Protein AF-A0A7C2PYK5-F1 (afdb_monomer_lite)

Foldseek 3Di:
DPPQDQLLVQALQWAQDPVGNVWIARNVVRGTCPDRHNDDPNGQGLDLVSVQVLCVVLQWKAFQVVRDIHRDSVVVVVGDSNRIHRDNDPPPPPPPPPPPDD

Radius of gyration: 16.42 Å; chains: 1; bounding box: 53×29×46 Å

Sequence (102 aa):
MARKEPLCLKCFKYSPHPIYPSIMICVEDNTVISMPKEECSGYVEREFEVLVKLLLERGFLYCADCQQPIYSPDELRHHAKDRVMASIPPDEVACEESPAAD

Secondary structure (DSSP, 8-state):
---PPPGGGGBTTEEE-SS-TTSEEETTTTEE-SS--S--TT--B--HHHHHHHHHHHS-EEETTTTEEE-SHHHHHHS-GGGEESS---------------

Structure (mmCIF, N/CA/C/O backbone):
data_AF-A0A7C2PYK5-F1
#
_entry.id   AF-A0A7C2PYK5-F1
#
loop_
_atom_site.group_PDB
_atom_site.id
_atom_site.type_symbol
_atom_site.label_atom_id
_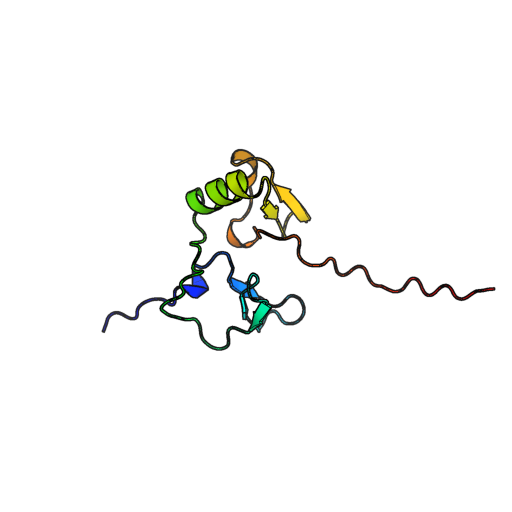atom_site.label_alt_id
_atom_site.label_comp_id
_atom_site.label_asym_id
_atom_site.label_entity_id
_atom_site.label_seq_id
_atom_site.pdbx_PDB_ins_code
_atom_site.Cartn_x
_atom_site.Cartn_y
_atom_site.Cartn_z
_atom_site.occupancy
_atom_site.B_iso_or_equiv
_atom_site.auth_seq_id
_atom_site.auth_comp_id
_atom_site.auth_asym_id
_atom_site.auth_atom_id
_atom_site.pdbx_PDB_model_num
ATOM 1 N N . MET A 1 1 ? -12.803 -15.841 22.840 1.00 40.25 1 MET A N 1
ATOM 2 C CA . MET A 1 1 ? -11.853 -14.732 22.611 1.00 40.25 1 MET A CA 1
ATOM 3 C C . MET A 1 1 ? -11.839 -14.462 21.119 1.00 40.25 1 MET A C 1
ATOM 5 O O . MET A 1 1 ? -11.445 -15.351 20.374 1.00 40.25 1 MET A O 1
ATOM 9 N N . ALA A 1 2 ? -12.376 -13.326 20.672 1.00 46.78 2 ALA A N 1
ATOM 10 C CA . ALA A 1 2 ? -12.308 -12.952 19.262 1.00 46.78 2 ALA A CA 1
ATOM 11 C C . ALA A 1 2 ? -10.826 -12.780 18.907 1.00 46.78 2 ALA A C 1
ATOM 13 O O . ALA A 1 2 ? -10.167 -11.911 19.473 1.00 46.78 2 ALA A O 1
ATOM 14 N N . ARG A 1 3 ? -10.279 -13.659 18.059 1.00 45.56 3 ARG A N 1
ATOM 15 C CA . ARG A 1 3 ? -8.937 -13.464 17.501 1.00 45.56 3 ARG A CA 1
ATOM 16 C C . ARG A 1 3 ? -9.021 -12.191 16.666 1.00 45.56 3 ARG A C 1
ATOM 18 O O . ARG A 1 3 ? -9.641 -12.213 15.607 1.00 45.56 3 ARG A O 1
ATOM 25 N N . LYS A 1 4 ? -8.496 -11.080 17.181 1.00 56.34 4 LYS A N 1
ATOM 26 C CA . LYS A 1 4 ? -8.334 -9.866 16.386 1.00 56.34 4 LYS A CA 1
ATOM 27 C C . LYS A 1 4 ? -7.345 -10.206 15.280 1.00 56.34 4 LYS A C 1
ATOM 29 O O . LYS A 1 4 ? -6.259 -10.715 15.547 1.00 56.34 4 LYS A O 1
ATOM 34 N N . GLU A 1 5 ? -7.767 -10.033 14.037 1.00 63.28 5 GLU A N 1
ATOM 35 C CA . GLU A 1 5 ? -6.873 -10.220 12.904 1.00 63.28 5 GLU A CA 1
ATOM 36 C C . GLU A 1 5 ? -5.767 -9.157 12.977 1.00 63.28 5 GLU A C 1
ATOM 38 O O . GLU A 1 5 ? -6.077 -7.986 13.215 1.00 63.28 5 GLU A O 1
ATOM 43 N N . PRO A 1 6 ? -4.492 -9.529 12.790 1.00 72.81 6 PRO A N 1
ATOM 44 C CA . PRO A 1 6 ? -3.402 -8.567 12.840 1.00 72.81 6 PRO A CA 1
ATOM 45 C C . PRO A 1 6 ? -3.572 -7.486 11.767 1.00 72.81 6 PRO A C 1
ATOM 47 O O . PRO A 1 6 ? -3.721 -7.806 10.584 1.00 72.81 6 PRO A O 1
ATOM 50 N N . LEU A 1 7 ? -3.480 -6.211 12.154 1.00 79.62 7 LEU A N 1
ATOM 51 C CA . LEU A 1 7 ? -3.648 -5.081 11.234 1.00 79.62 7 LEU A CA 1
ATOM 52 C C . LEU A 1 7 ? -2.615 -5.104 10.105 1.00 79.62 7 LEU A C 1
ATOM 54 O O . LEU A 1 7 ? -2.942 -4.756 8.975 1.00 79.62 7 LEU A O 1
ATOM 58 N N . CYS A 1 8 ? -1.387 -5.565 10.371 1.00 79.56 8 CYS A N 1
ATOM 59 C CA . CYS A 1 8 ? -0.344 -5.648 9.346 1.00 79.56 8 CYS A CA 1
ATOM 60 C C . CYS A 1 8 ? -0.799 -6.422 8.101 1.00 79.56 8 CYS A C 1
ATOM 62 O O . CYS A 1 8 ? -0.513 -5.975 7.002 1.00 79.56 8 CYS A O 1
ATOM 64 N N . LEU A 1 9 ? -1.581 -7.498 8.239 1.00 78.31 9 LEU A N 1
ATOM 65 C CA . LEU A 1 9 ? -2.045 -8.290 7.089 1.00 78.31 9 LEU A CA 1
ATOM 66 C C . LEU A 1 9 ? -2.950 -7.496 6.133 1.00 78.31 9 LEU A C 1
ATOM 68 O O . LEU A 1 9 ? -3.024 -7.812 4.951 1.00 78.31 9 LEU A O 1
ATOM 72 N N . LYS A 1 10 ? -3.630 -6.466 6.644 1.00 79.62 10 LYS A N 1
ATOM 73 C CA . LYS A 1 10 ? -4.507 -5.565 5.880 1.00 79.62 10 LYS A CA 1
ATOM 74 C C . LYS A 1 10 ? -3.836 -4.219 5.598 1.00 79.62 10 LYS A C 1
ATOM 76 O O . LYS A 1 10 ? -4.475 -3.303 5.085 1.00 79.62 10 LYS A O 1
ATOM 81 N N . CYS A 1 11 ? -2.571 -4.066 5.991 1.00 83.06 11 CYS A N 1
ATOM 82 C CA . CYS A 1 11 ? -1.842 -2.821 5.860 1.00 83.06 11 CYS A CA 1
ATOM 83 C C . CYS A 1 11 ? -1.233 -2.727 4.465 1.00 83.06 11 CYS A C 1
ATOM 85 O O . CYS A 1 11 ? -0.502 -3.608 4.023 1.00 83.06 11 CYS A O 1
ATOM 87 N N . PHE A 1 12 ? -1.460 -1.606 3.799 1.00 80.31 12 PHE A N 1
ATOM 88 C CA . PHE A 1 12 ? -0.873 -1.286 2.512 1.00 80.31 12 PHE A CA 1
ATOM 89 C C . PHE A 1 12 ? 0.662 -1.356 2.525 1.00 80.31 12 PHE A C 1
ATOM 91 O O . PHE A 1 12 ? 1.266 -1.806 1.555 1.00 80.31 12 PHE A O 1
ATOM 98 N N . LYS A 1 13 ? 1.279 -0.985 3.654 1.00 81.62 13 LYS A N 1
ATOM 99 C CA . LYS A 1 13 ? 2.737 -0.980 3.855 1.00 81.62 13 LYS A CA 1
ATOM 100 C C . LYS A 1 13 ? 3.328 -2.366 4.118 1.00 81.62 13 LYS A C 1
ATOM 102 O O . LYS A 1 13 ? 4.547 -2.496 4.198 1.00 81.62 13 LYS A O 1
ATOM 107 N N . TYR A 1 14 ? 2.486 -3.376 4.311 1.00 83.62 14 TYR A N 1
ATOM 108 C CA . TYR A 1 14 ? 2.924 -4.737 4.569 1.00 83.62 14 TYR A CA 1
ATOM 109 C C . TYR A 1 14 ? 3.162 -5.453 3.246 1.00 83.62 14 TYR A C 1
ATOM 111 O O . TYR A 1 14 ? 2.231 -5.702 2.475 1.00 83.62 14 TYR A O 1
ATOM 119 N N . SER A 1 15 ? 4.426 -5.747 2.971 1.00 79.38 15 SER A N 1
ATOM 120 C CA . SER A 1 15 ? 4.860 -6.369 1.724 1.00 79.38 15 SER A CA 1
ATOM 121 C C . SER A 1 15 ? 5.867 -7.474 2.025 1.00 79.38 15 SER A C 1
ATOM 123 O O . SER A 1 15 ? 6.614 -7.353 3.001 1.00 79.38 15 SER A O 1
ATOM 125 N N . PRO A 1 16 ? 5.926 -8.544 1.216 1.00 80.06 16 PRO A N 1
ATOM 126 C CA . PRO A 1 16 ? 7.060 -9.456 1.256 1.00 80.06 16 PRO A CA 1
ATOM 127 C C . PRO A 1 16 ? 8.366 -8.710 0.954 1.00 80.06 16 PRO A C 1
ATOM 129 O O . PRO A 1 16 ? 8.382 -7.735 0.197 1.00 80.06 16 PRO A O 1
ATOM 132 N N . HIS A 1 17 ? 9.457 -9.174 1.557 1.00 80.19 17 HIS A N 1
ATOM 133 C CA . HIS A 1 17 ? 10.806 -8.697 1.296 1.00 80.19 17 HIS A CA 1
ATOM 134 C C . HIS A 1 17 ? 11.175 -9.019 -0.162 1.00 80.19 17 HIS A C 1
ATOM 136 O O . HIS A 1 17 ? 10.942 -10.151 -0.592 1.00 80.19 17 HIS A O 1
ATOM 142 N N . PRO A 1 18 ? 11.793 -8.084 -0.910 1.00 68.44 18 PRO A N 1
ATOM 143 C CA . PRO A 1 18 ? 12.073 -8.256 -2.341 1.00 68.44 18 PRO A CA 1
ATOM 144 C C . PRO A 1 18 ? 12.924 -9.501 -2.639 1.00 68.44 18 PRO A C 1
ATOM 146 O O . PRO A 1 18 ? 12.601 -10.271 -3.532 1.00 68.44 18 PRO A O 1
ATOM 149 N N . ILE A 1 19 ? 13.951 -9.752 -1.821 1.00 75.38 19 ILE A N 1
ATOM 150 C CA . ILE A 1 19 ? 14.861 -10.905 -1.972 1.00 75.38 19 ILE A CA 1
ATOM 151 C C . ILE A 1 19 ? 14.288 -12.199 -1.358 1.00 75.38 19 ILE A C 1
ATOM 153 O O . ILE A 1 19 ? 14.588 -13.304 -1.800 1.00 75.38 19 ILE A O 1
ATOM 157 N N . TYR A 1 20 ? 13.462 -12.082 -0.313 1.00 77.50 20 TYR A N 1
ATOM 158 C CA . TYR A 1 20 ? 13.051 -13.212 0.523 1.00 77.50 20 TYR A CA 1
ATOM 159 C C . TYR A 1 20 ? 11.535 -13.170 0.742 1.00 77.50 20 TYR A C 1
ATOM 161 O O . TYR A 1 20 ? 11.082 -12.636 1.752 1.00 77.50 20 TYR A O 1
ATOM 169 N N . PRO A 1 21 ? 10.722 -13.758 -0.151 1.00 74.25 21 PRO A N 1
ATOM 170 C CA . PRO A 1 21 ? 9.262 -13.649 -0.078 1.00 74.25 21 PRO A CA 1
ATOM 171 C C . PRO A 1 21 ? 8.646 -14.294 1.175 1.00 74.25 21 PRO A C 1
ATOM 173 O O . PRO A 1 21 ? 7.488 -14.047 1.495 1.00 74.25 21 PRO A O 1
ATOM 176 N N . SER A 1 22 ? 9.414 -15.111 1.899 1.00 79.88 22 SER A N 1
ATOM 177 C CA . SER A 1 22 ? 9.056 -15.673 3.204 1.00 79.88 22 SER A CA 1
ATOM 178 C C . SER A 1 22 ? 9.150 -14.670 4.361 1.00 79.88 22 SER A C 1
ATOM 180 O O . SER A 1 22 ? 8.638 -14.946 5.446 1.00 79.88 22 SER A O 1
ATOM 182 N N . ILE A 1 23 ? 9.802 -13.525 4.156 1.00 83.25 23 ILE A N 1
ATOM 183 C CA . ILE A 1 23 ? 9.985 -12.471 5.153 1.00 83.25 23 ILE A CA 1
ATOM 184 C C . ILE A 1 23 ? 9.045 -11.325 4.807 1.00 83.25 23 ILE A C 1
ATOM 186 O O . ILE A 1 23 ? 9.056 -10.836 3.685 1.00 83.25 23 ILE A O 1
ATOM 190 N N . MET A 1 24 ? 8.261 -10.859 5.774 1.00 83.19 24 MET A N 1
ATOM 191 C CA . MET A 1 24 ? 7.381 -9.707 5.586 1.00 83.19 24 MET A CA 1
ATOM 192 C C . MET A 1 24 ? 8.009 -8.462 6.203 1.00 83.19 24 MET A C 1
ATOM 194 O O . MET A 1 24 ? 8.588 -8.530 7.288 1.00 83.19 24 MET A O 1
ATOM 198 N N . ILE A 1 25 ? 7.884 -7.320 5.534 1.00 85.81 25 ILE A N 1
ATOM 199 C CA . ILE A 1 25 ? 8.456 -6.043 5.967 1.00 85.81 25 ILE A CA 1
ATOM 200 C C . ILE A 1 25 ? 7.408 -4.928 5.955 1.00 85.81 25 ILE A C 1
ATOM 202 O O . ILE A 1 25 ? 6.391 -5.005 5.260 1.00 85.81 25 ILE A O 1
ATOM 206 N N . CYS A 1 26 ? 7.665 -3.877 6.731 1.00 84.69 26 CYS A N 1
ATOM 207 C CA . CYS A 1 26 ? 6.994 -2.591 6.591 1.00 84.69 26 CYS A CA 1
ATOM 208 C C . CYS A 1 26 ? 7.825 -1.714 5.654 1.00 84.69 26 CYS A C 1
ATOM 210 O O . CYS A 1 26 ? 8.924 -1.308 6.023 1.00 84.69 26 CYS A O 1
ATOM 212 N N . VAL A 1 27 ? 7.305 -1.402 4.467 1.00 77.25 27 VAL A N 1
ATOM 213 C CA . VAL A 1 27 ? 8.047 -0.637 3.443 1.00 77.25 27 VAL A CA 1
ATOM 214 C C . VAL A 1 27 ? 8.318 0.820 3.829 1.00 77.25 27 VAL A C 1
ATOM 216 O O . VAL A 1 27 ? 9.241 1.422 3.302 1.00 77.25 27 VAL A O 1
ATOM 219 N N . GLU A 1 28 ? 7.530 1.400 4.737 1.00 80.00 28 GLU A N 1
ATOM 220 C CA . GLU A 1 28 ? 7.743 2.783 5.190 1.00 80.00 28 GLU A CA 1
ATOM 221 C C . GLU A 1 28 ? 8.924 2.900 6.155 1.00 80.00 28 GLU A C 1
ATOM 223 O O . GLU A 1 28 ? 9.702 3.841 6.069 1.00 80.00 28 GLU A O 1
ATOM 228 N N . ASP A 1 29 ? 9.054 1.929 7.057 1.00 75.81 29 ASP A N 1
ATOM 229 C CA . ASP A 1 29 ? 10.082 1.920 8.102 1.00 75.81 29 ASP A CA 1
ATOM 230 C C . ASP A 1 29 ? 11.299 1.066 7.697 1.00 75.81 29 ASP A C 1
ATOM 232 O O . ASP A 1 29 ? 12.289 0.998 8.413 1.00 75.81 29 ASP A O 1
ATOM 236 N N . ASN A 1 30 ? 11.207 0.376 6.552 1.00 74.50 30 ASN A N 1
ATOM 237 C CA . ASN A 1 30 ? 12.141 -0.649 6.082 1.00 74.50 30 ASN A CA 1
ATOM 238 C C . ASN A 1 30 ? 12.474 -1.715 7.150 1.00 74.50 30 ASN A C 1
ATOM 240 O O . ASN A 1 30 ? 13.576 -2.260 7.200 1.00 74.50 30 ASN A O 1
ATOM 244 N N . THR A 1 31 ? 11.503 -2.011 8.018 1.00 80.94 31 THR A N 1
ATOM 245 C CA . THR A 1 31 ? 11.670 -2.893 9.178 1.00 80.94 31 THR A CA 1
ATOM 246 C C . THR A 1 31 ? 11.024 -4.248 8.925 1.00 80.94 31 THR A C 1
ATOM 248 O O . THR A 1 31 ? 9.879 -4.339 8.471 1.00 80.94 31 THR A O 1
ATOM 251 N N . VAL A 1 32 ? 11.740 -5.318 9.273 1.00 84.06 32 VAL A N 1
ATOM 252 C CA . VAL A 1 32 ? 11.232 -6.692 9.210 1.00 84.06 32 VAL A CA 1
ATOM 253 C C . VAL A 1 32 ? 10.140 -6.911 10.255 1.00 84.06 32 VAL A C 1
ATOM 255 O O . VAL A 1 32 ? 10.328 -6.680 11.449 1.00 84.06 32 VAL A O 1
ATOM 258 N N . ILE A 1 33 ? 8.983 -7.386 9.801 1.00 83.44 33 ILE A N 1
ATOM 259 C CA . ILE A 1 33 ? 7.828 -7.698 10.637 1.00 83.44 33 ILE A CA 1
ATOM 260 C C . ILE A 1 33 ? 7.841 -9.194 10.944 1.00 83.44 33 ILE A C 1
ATOM 262 O O . ILE A 1 33 ? 7.233 -9.999 10.242 1.00 83.44 33 ILE A O 1
ATOM 266 N N . SER A 1 34 ? 8.526 -9.561 12.027 1.00 78.44 34 SER A N 1
ATOM 267 C CA . SER A 1 34 ? 8.568 -10.949 12.512 1.00 78.44 34 SER A CA 1
ATOM 268 C C . SER A 1 34 ? 7.225 -11.413 13.084 1.00 78.44 34 SER A C 1
ATOM 270 O O . SER A 1 34 ? 6.869 -12.581 12.968 1.00 78.44 34 SER A O 1
ATOM 272 N N . MET A 1 35 ? 6.465 -10.499 13.698 1.00 79.31 35 MET A N 1
ATOM 273 C CA . MET A 1 35 ? 5.100 -10.748 14.161 1.00 79.31 35 MET A CA 1
ATOM 274 C C . MET A 1 35 ? 4.200 -9.585 13.749 1.00 79.31 35 MET A C 1
ATOM 276 O O . MET A 1 35 ? 4.552 -8.426 13.995 1.00 79.31 35 MET A O 1
ATOM 280 N N . PRO A 1 36 ? 3.048 -9.862 13.122 1.00 78.00 36 PRO A N 1
ATOM 281 C CA . PRO A 1 36 ? 2.147 -8.810 12.705 1.00 78.00 36 PRO A CA 1
ATOM 282 C C . PRO A 1 36 ? 1.511 -8.162 13.943 1.00 78.00 36 PRO A C 1
ATOM 284 O O . PRO A 1 36 ? 1.041 -8.845 14.852 1.00 78.00 36 PRO A O 1
ATOM 287 N N . LYS A 1 37 ? 1.540 -6.830 13.991 1.00 78.38 37 LYS A N 1
ATOM 288 C CA . LYS A 1 37 ? 1.068 -6.045 15.135 1.00 78.38 37 LYS A CA 1
ATOM 289 C C . LYS A 1 37 ? -0.452 -5.890 15.093 1.00 78.38 37 LYS A C 1
ATOM 291 O O . LYS A 1 37 ? -1.043 -5.734 14.022 1.00 78.38 37 LYS A O 1
ATOM 296 N N . GLU A 1 38 ? -1.072 -5.901 16.270 1.00 75.94 38 GLU A N 1
ATOM 297 C CA . GLU A 1 38 ? -2.500 -5.600 16.442 1.00 75.94 38 GLU A CA 1
ATOM 298 C C . GLU A 1 38 ? -2.785 -4.091 16.416 1.00 75.94 38 GLU A C 1
ATOM 300 O O . GLU A 1 38 ? -3.909 -3.691 16.137 1.00 75.94 38 GLU A O 1
ATOM 305 N N . GLU A 1 39 ? -1.771 -3.255 16.660 1.00 74.25 39 GLU A N 1
ATOM 306 C CA . GLU A 1 39 ? -1.850 -1.793 16.639 1.00 74.25 39 GLU A CA 1
ATOM 307 C C . GLU A 1 39 ? -0.607 -1.186 15.969 1.00 74.25 39 GLU A C 1
ATOM 309 O O . GLU A 1 39 ? 0.527 -1.625 16.181 1.00 74.25 39 GLU A O 1
ATOM 314 N N . CYS A 1 40 ? -0.812 -0.187 15.110 1.00 78.94 40 CYS A N 1
ATOM 315 C CA . CYS A 1 40 ? 0.266 0.550 14.459 1.00 78.94 40 CYS A CA 1
ATOM 316 C C . CYS A 1 40 ? -0.227 1.958 14.114 1.00 78.94 40 CYS A C 1
ATOM 318 O O . CYS A 1 40 ? -1.173 2.097 13.344 1.00 78.94 40 CYS A O 1
ATOM 320 N N . SER A 1 41 ? 0.424 3.003 14.636 1.00 76.94 41 SER A N 1
ATOM 321 C CA . SER A 1 41 ? 0.070 4.397 14.307 1.00 76.94 41 SER A CA 1
ATOM 322 C C . SER A 1 41 ? 0.242 4.719 12.821 1.00 76.94 41 SER A C 1
ATOM 324 O O . SER A 1 41 ? -0.435 5.593 12.297 1.00 76.94 41 SER A O 1
ATOM 326 N N . GLY A 1 42 ? 1.130 3.994 12.135 1.00 75.38 42 GLY A N 1
ATOM 327 C CA . GLY A 1 42 ? 1.329 4.077 10.691 1.00 75.38 42 GLY A CA 1
ATOM 328 C C . GLY A 1 42 ? 0.454 3.112 9.888 1.00 75.38 42 GLY A C 1
ATOM 329 O O . GLY A 1 42 ? 0.738 2.912 8.707 1.00 75.38 42 GLY A O 1
ATOM 330 N N . TYR A 1 43 ? -0.555 2.475 10.494 1.00 82.00 43 TYR A N 1
ATOM 331 C CA . TYR A 1 43 ? -1.461 1.580 9.780 1.00 82.00 43 TYR A CA 1
ATOM 332 C C . TYR A 1 43 ? -2.192 2.338 8.673 1.00 82.00 43 TYR A C 1
ATOM 334 O O . TYR A 1 43 ? -2.835 3.357 8.905 1.00 82.00 43 TYR A O 1
ATOM 342 N N . VAL A 1 44 ? -2.084 1.811 7.461 1.00 80.38 44 VAL A N 1
ATOM 343 C CA . VAL A 1 44 ? -2.777 2.327 6.289 1.00 80.38 44 VAL A CA 1
ATOM 344 C C . VAL A 1 44 ? -3.540 1.161 5.712 1.00 80.38 44 VAL A C 1
ATOM 346 O O . VAL A 1 44 ? -2.933 0.204 5.243 1.00 80.38 44 VAL A O 1
ATOM 349 N N . GLU A 1 45 ? -4.859 1.211 5.787 1.00 81.62 45 GLU A N 1
ATOM 350 C CA . GLU A 1 45 ? -5.700 0.140 5.278 1.00 81.62 45 GLU A CA 1
ATOM 351 C C . GLU A 1 45 ? -5.568 0.022 3.752 1.00 81.62 45 GLU A C 1
ATOM 353 O O . GLU A 1 45 ? -5.580 1.022 3.033 1.00 81.62 45 GLU A O 1
ATOM 358 N N . ARG A 1 46 ? -5.425 -1.206 3.238 1.00 76.38 46 ARG A N 1
ATOM 359 C CA . ARG A 1 46 ? -5.338 -1.499 1.795 1.00 76.38 46 ARG A CA 1
ATOM 360 C C . ARG A 1 46 ? -6.732 -1.477 1.134 1.00 76.38 46 ARG A C 1
ATOM 362 O O . ARG A 1 46 ? -7.124 -2.398 0.420 1.00 76.38 46 ARG A O 1
ATOM 369 N N . GLU A 1 47 ? -7.491 -0.414 1.376 1.00 81.8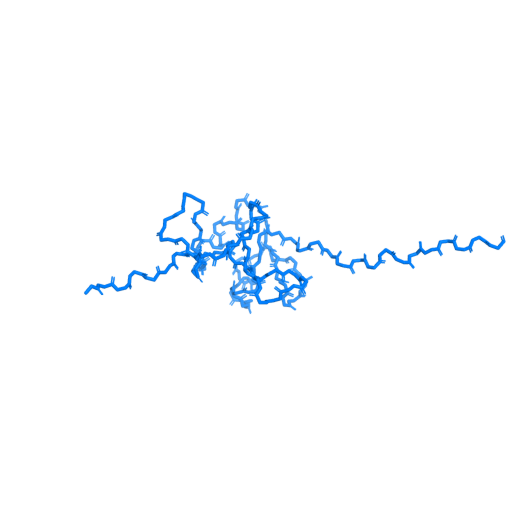8 47 GLU A N 1
ATOM 370 C CA . GLU A 1 47 ? -8.804 -0.153 0.774 1.00 81.88 47 GLU A CA 1
ATOM 371 C C . GLU A 1 47 ? -8.667 0.726 -0.468 1.00 81.88 47 GLU A C 1
ATOM 373 O O . GLU A 1 47 ? -7.784 1.578 -0.550 1.00 81.88 47 GLU A O 1
ATOM 378 N N . PHE A 1 48 ? -9.576 0.566 -1.434 1.00 79.88 48 PHE A N 1
ATOM 379 C CA . PHE A 1 48 ? -9.543 1.380 -2.657 1.00 79.88 48 PHE A CA 1
ATOM 380 C C . PHE A 1 48 ? -9.633 2.873 -2.336 1.00 79.88 48 PHE A C 1
ATOM 382 O O . PHE A 1 48 ? -8.866 3.665 -2.865 1.00 79.88 48 PHE A O 1
ATOM 389 N N . GLU A 1 49 ? -10.515 3.249 -1.413 1.00 82.31 49 GLU A N 1
ATOM 390 C CA . GLU A 1 49 ? -10.693 4.642 -1.003 1.00 82.31 49 GLU A CA 1
ATOM 391 C C . GLU A 1 49 ? -9.420 5.237 -0.387 1.00 82.31 49 GLU A C 1
ATOM 393 O O . GLU A 1 49 ? -9.092 6.397 -0.639 1.00 82.31 49 GLU A O 1
ATOM 398 N N . VAL A 1 50 ? -8.668 4.442 0.380 1.00 82.12 50 VAL A N 1
ATOM 399 C CA . VAL A 1 50 ? -7.396 4.869 0.980 1.00 82.12 50 VAL A CA 1
ATOM 400 C C . VAL A 1 50 ? -6.313 5.000 -0.086 1.00 82.12 50 VAL A C 1
ATOM 402 O O . VAL A 1 50 ? -5.585 5.988 -0.099 1.00 82.12 50 VAL A O 1
ATOM 405 N N . LEU A 1 51 ? -6.242 4.056 -1.025 1.00 80.88 51 LEU A N 1
ATOM 406 C CA . LEU A 1 51 ? -5.326 4.130 -2.163 1.00 80.88 51 LEU A CA 1
ATOM 407 C C . LEU A 1 51 ? -5.597 5.367 -3.030 1.00 80.88 51 LEU A C 1
ATOM 409 O O . LEU A 1 51 ? -4.658 6.056 -3.413 1.00 80.88 51 LEU A O 1
ATOM 413 N N . VAL A 1 52 ? -6.864 5.697 -3.294 1.00 83.62 52 VAL A N 1
ATOM 414 C CA . VAL A 1 52 ? -7.232 6.913 -4.036 1.00 83.62 52 VAL A CA 1
ATOM 415 C C . VAL A 1 52 ? -6.787 8.169 -3.286 1.00 83.62 52 VAL A C 1
ATOM 417 O O . VAL A 1 52 ? -6.236 9.078 -3.904 1.00 83.62 52 VAL A O 1
ATOM 420 N N . LYS A 1 53 ? -6.964 8.219 -1.959 1.00 85.00 53 LYS A N 1
ATOM 421 C CA . LYS A 1 53 ? -6.458 9.335 -1.141 1.00 85.00 53 LYS A CA 1
ATOM 422 C C . LYS A 1 53 ? -4.939 9.451 -1.220 1.00 85.00 53 LYS A C 1
ATOM 424 O O . LYS A 1 53 ? -4.439 10.533 -1.495 1.00 85.00 53 LYS A O 1
ATOM 429 N N . LEU A 1 54 ? -4.216 8.340 -1.074 1.00 80.50 54 LEU A N 1
ATOM 430 C CA . LEU A 1 54 ? -2.755 8.319 -1.186 1.00 80.50 54 LEU A CA 1
ATOM 431 C C . LEU A 1 54 ? -2.273 8.742 -2.572 1.00 80.50 54 LEU A C 1
ATOM 433 O O . LEU A 1 54 ? -1.268 9.437 -2.672 1.00 80.50 54 LEU A O 1
ATOM 437 N N . LEU A 1 55 ? -2.982 8.339 -3.625 1.00 83.94 55 LEU A N 1
ATOM 438 C CA . LEU A 1 55 ? -2.704 8.757 -4.993 1.00 83.94 55 LEU A CA 1
ATOM 439 C C . LEU A 1 55 ? -2.904 10.268 -5.159 1.00 83.94 55 LEU A C 1
ATOM 441 O O . LEU A 1 55 ? -2.071 10.917 -5.777 1.00 83.94 55 LEU A O 1
ATOM 445 N N . LEU A 1 56 ? -3.951 10.841 -4.562 1.00 83.00 56 LEU A N 1
ATOM 446 C CA . LEU A 1 56 ? -4.181 12.289 -4.566 1.00 83.00 56 LEU A CA 1
ATOM 447 C C . LEU A 1 56 ? -3.145 13.056 -3.727 1.00 83.00 56 LEU A C 1
ATOM 449 O O . LEU A 1 56 ? -2.743 14.147 -4.119 1.00 83.00 56 LEU A O 1
ATOM 453 N N . GLU A 1 57 ? -2.700 12.500 -2.598 1.00 84.12 57 GLU A N 1
ATOM 454 C CA . GLU A 1 57 ? -1.703 13.132 -1.721 1.00 84.12 57 GLU A CA 1
ATOM 455 C C . GLU A 1 57 ? -0.274 13.040 -2.275 1.00 84.12 57 GLU A C 1
ATOM 457 O O . GLU A 1 57 ? 0.477 14.011 -2.207 1.00 84.12 57 GLU A O 1
ATOM 462 N N . ARG A 1 58 ? 0.121 11.882 -2.823 1.00 77.62 58 ARG A N 1
ATOM 463 C CA . ARG A 1 58 ? 1.469 11.644 -3.376 1.00 77.62 58 ARG A CA 1
ATOM 464 C C . ARG A 1 58 ? 1.590 12.012 -4.855 1.00 77.62 58 ARG A C 1
ATOM 466 O O . ARG A 1 58 ? 2.701 12.176 -5.348 1.00 77.62 58 ARG A O 1
ATOM 473 N N . GLY A 1 59 ? 0.470 12.100 -5.566 1.00 80.94 59 GLY A N 1
ATOM 474 C CA . GLY A 1 59 ? 0.391 12.337 -7.009 1.00 80.94 59 GLY A CA 1
ATOM 475 C C . GLY A 1 59 ? 0.429 11.067 -7.868 1.00 80.94 59 GLY A C 1
ATOM 476 O O . GLY A 1 59 ? -0.031 11.105 -9.006 1.00 80.94 59 GLY A O 1
ATOM 477 N N . PHE A 1 60 ? 0.950 9.946 -7.355 1.00 82.94 60 PHE A N 1
ATOM 478 C CA . PHE A 1 60 ? 0.966 8.658 -8.056 1.00 82.94 60 PHE A CA 1
ATOM 479 C C . PHE A 1 60 ? 1.144 7.473 -7.094 1.00 82.94 60 PHE A C 1
ATOM 481 O O . PHE A 1 60 ? 1.604 7.625 -5.959 1.00 82.94 60 PHE A O 1
ATOM 488 N N . LEU A 1 61 ? 0.799 6.278 -7.569 1.00 83.94 61 LEU A N 1
ATOM 489 C CA . LEU A 1 61 ? 1.126 4.988 -6.952 1.00 83.94 61 LEU A CA 1
ATOM 490 C C . LEU A 1 61 ? 1.892 4.124 -7.958 1.00 83.94 61 LEU A C 1
ATOM 492 O O . LEU A 1 61 ? 1.979 4.482 -9.123 1.00 83.94 61 LEU A O 1
ATOM 496 N N . TYR A 1 62 ? 2.453 2.994 -7.547 1.00 81.38 62 TYR A N 1
ATOM 497 C CA . TYR A 1 62 ? 3.172 2.083 -8.439 1.00 81.38 62 TYR A CA 1
ATOM 498 C C . TYR A 1 62 ? 2.563 0.686 -8.396 1.00 81.38 62 TYR A C 1
ATOM 500 O O . TYR A 1 62 ? 2.338 0.144 -7.316 1.00 81.38 62 TYR A O 1
ATOM 508 N N . CYS A 1 63 ? 2.298 0.085 -9.554 1.00 81.06 63 CYS A N 1
ATOM 509 C CA . CYS A 1 63 ? 1.886 -1.310 -9.638 1.00 81.06 63 CYS A CA 1
ATOM 510 C C . CYS A 1 63 ? 3.113 -2.195 -9.858 1.00 81.06 63 CYS A C 1
ATOM 512 O O . CYS A 1 63 ? 3.719 -2.136 -10.922 1.00 81.06 63 CYS A O 1
ATOM 514 N N . ALA A 1 64 ? 3.443 -3.060 -8.899 1.00 73.25 64 ALA A N 1
ATOM 515 C CA . ALA A 1 64 ? 4.533 -4.024 -9.049 1.00 73.25 64 ALA A CA 1
ATOM 516 C C . ALA A 1 64 ? 4.243 -5.111 -10.103 1.00 73.25 64 ALA A C 1
ATOM 518 O O . ALA A 1 64 ? 5.170 -5.718 -10.621 1.00 73.25 64 ALA A O 1
ATOM 519 N N . ASP A 1 65 ? 2.968 -5.353 -10.422 1.00 74.56 65 ASP A N 1
ATOM 520 C CA . ASP A 1 65 ? 2.551 -6.342 -11.426 1.00 74.56 65 ASP A CA 1
ATOM 521 C C . ASP A 1 65 ? 2.707 -5.797 -12.851 1.00 74.56 65 ASP A C 1
ATOM 523 O O . ASP A 1 65 ? 3.305 -6.432 -13.712 1.00 74.56 65 ASP A O 1
ATOM 527 N N . CYS A 1 66 ? 2.235 -4.568 -13.076 1.00 75.44 66 CYS A N 1
ATOM 528 C CA . CYS A 1 66 ? 2.361 -3.894 -14.368 1.00 75.44 66 CYS A CA 1
ATOM 529 C C . CYS A 1 66 ? 3.714 -3.197 -14.547 1.00 75.44 66 CYS A C 1
ATOM 531 O O . CYS A 1 66 ? 4.008 -2.730 -15.640 1.00 75.44 66 CYS A O 1
ATOM 533 N N . GLN A 1 67 ? 4.507 -3.088 -13.476 1.00 75.12 67 GLN A N 1
ATOM 534 C CA . GLN A 1 67 ? 5.747 -2.310 -13.403 1.00 75.12 67 GLN A CA 1
ATOM 535 C C . GLN A 1 67 ? 5.577 -0.844 -13.834 1.00 75.12 67 GLN A C 1
ATOM 537 O O . GLN A 1 67 ? 6.500 -0.204 -14.338 1.00 75.12 67 GLN A O 1
ATOM 542 N N . GLN A 1 68 ? 4.377 -0.298 -13.631 1.00 77.62 68 GLN A N 1
ATOM 543 C CA . GLN A 1 68 ? 3.978 1.015 -14.125 1.00 77.62 68 GLN A CA 1
ATOM 544 C C . GLN A 1 68 ? 3.417 1.891 -13.000 1.00 77.62 68 GLN A C 1
ATOM 546 O O . GLN A 1 68 ? 2.717 1.390 -12.109 1.00 77.62 68 GLN A O 1
ATOM 551 N N . PRO A 1 69 ? 3.708 3.204 -13.024 1.00 82.06 69 PRO A N 1
ATOM 552 C CA . PRO A 1 69 ? 3.066 4.158 -12.139 1.00 82.06 69 PRO A CA 1
ATOM 553 C C . PRO A 1 69 ? 1.598 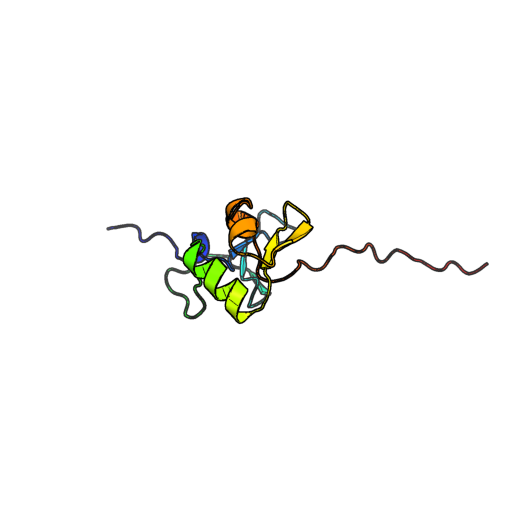4.376 -12.532 1.00 82.06 69 PRO A C 1
ATOM 555 O O . PRO A 1 69 ? 1.267 4.557 -13.698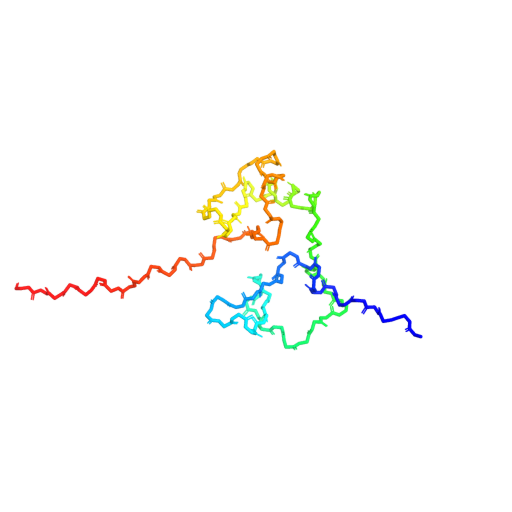 1.00 82.06 69 PRO A O 1
ATOM 558 N N . ILE A 1 70 ? 0.731 4.372 -11.527 1.00 85.06 70 ILE A N 1
ATOM 559 C CA . ILE A 1 70 ? -0.700 4.644 -11.596 1.00 85.06 70 ILE A CA 1
ATOM 560 C C . ILE A 1 70 ? -0.906 6.112 -11.227 1.00 85.06 70 ILE A C 1
ATOM 562 O O . ILE A 1 70 ? -0.637 6.508 -10.088 1.00 85.06 70 ILE A O 1
ATOM 566 N N . TYR A 1 71 ? -1.422 6.906 -12.162 1.00 83.06 71 TYR A N 1
ATOM 567 C CA . TYR A 1 71 ? -1.702 8.332 -11.936 1.00 83.06 71 TYR A CA 1
ATOM 568 C C . TYR A 1 71 ? -3.187 8.626 -11.746 1.00 83.06 71 TYR A C 1
ATOM 570 O O . TYR A 1 71 ? -3.552 9.725 -11.335 1.00 83.06 71 TYR A O 1
ATOM 578 N N . SER A 1 72 ? -4.050 7.651 -12.038 1.00 84.31 72 SER A N 1
ATOM 579 C CA . SER A 1 72 ? -5.497 7.832 -12.007 1.00 84.31 72 SER A CA 1
ATOM 580 C C . SER A 1 72 ? -6.197 6.787 -11.137 1.00 84.31 72 SER A C 1
ATOM 582 O O . SER A 1 72 ? -5.832 5.610 -11.156 1.00 84.31 72 SER A O 1
ATOM 584 N N . PRO A 1 73 ? -7.269 7.168 -10.420 1.00 81.69 73 PRO A N 1
ATOM 585 C CA . PRO A 1 73 ? -8.078 6.219 -9.658 1.00 81.69 73 PRO A CA 1
ATOM 586 C C . PRO A 1 73 ? -8.806 5.203 -10.557 1.00 81.69 73 PRO A C 1
ATOM 588 O O . PRO A 1 73 ? -9.092 4.093 -10.117 1.00 81.69 73 PRO A O 1
ATOM 591 N N . ASP A 1 74 ? -9.096 5.556 -11.814 1.00 83.25 74 ASP A N 1
ATOM 592 C CA . ASP A 1 74 ? -9.694 4.623 -12.777 1.00 83.25 74 ASP A CA 1
ATOM 593 C C . ASP A 1 74 ? -8.711 3.515 -13.189 1.00 83.25 74 ASP A C 1
ATOM 595 O O . ASP A 1 74 ? -9.070 2.340 -13.201 1.00 83.25 74 ASP A O 1
ATOM 599 N N . GLU A 1 75 ? -7.438 3.860 -13.407 1.00 80.88 75 GLU A N 1
ATOM 600 C CA . GLU A 1 75 ? -6.378 2.866 -13.599 1.00 80.88 75 GLU A CA 1
ATOM 601 C C . GLU A 1 75 ? -6.242 1.995 -12.350 1.00 80.88 75 GLU A C 1
ATOM 603 O O . GLU A 1 75 ? -6.297 0.771 -12.436 1.00 80.88 75 GLU A O 1
ATOM 608 N N . LEU A 1 76 ? -6.184 2.611 -11.163 1.00 80.94 76 LEU A N 1
ATOM 609 C CA . LEU A 1 76 ? -6.074 1.912 -9.880 1.00 80.94 76 LEU A CA 1
ATOM 610 C C . LEU A 1 76 ? -7.147 0.828 -9.679 1.00 80.94 76 LEU A C 1
ATOM 612 O O . LEU A 1 76 ? -6.874 -0.194 -9.052 1.00 80.94 76 LEU A O 1
ATOM 616 N N . ARG A 1 77 ? -8.359 1.031 -10.210 1.00 79.25 77 ARG A N 1
ATOM 617 C CA . ARG A 1 77 ? -9.456 0.050 -10.162 1.00 79.25 77 ARG A CA 1
ATOM 618 C C . ARG A 1 77 ? -9.144 -1.212 -10.969 1.00 79.25 77 ARG A C 1
ATOM 620 O O . ARG A 1 77 ? -9.619 -2.287 -10.603 1.00 79.25 77 ARG A O 1
ATOM 627 N N . HIS A 1 78 ? -8.417 -1.073 -12.071 1.00 79.38 78 HIS A N 1
ATOM 628 C CA . HIS A 1 78 ? -8.041 -2.179 -12.948 1.00 79.38 78 HIS A CA 1
ATOM 629 C C . HIS A 1 78 ? -6.805 -2.934 -12.438 1.00 79.38 78 HIS A C 1
ATOM 631 O O . HIS A 1 78 ? -6.574 -4.069 -12.852 1.00 79.38 78 HIS A O 1
ATOM 637 N N . HIS A 1 79 ? -6.050 -2.354 -11.501 1.00 76.94 79 HIS A N 1
ATOM 638 C CA . HIS A 1 79 ? -4.886 -2.992 -10.894 1.00 76.94 79 HIS A CA 1
ATOM 639 C C . HIS A 1 79 ? -5.235 -3.799 -9.637 1.00 76.94 79 HIS A C 1
ATOM 641 O O . HIS A 1 79 ? -6.110 -3.452 -8.838 1.00 76.94 79 HIS A O 1
ATOM 647 N N . ALA A 1 80 ? -4.491 -4.883 -9.416 1.00 71.81 80 ALA A N 1
ATOM 648 C CA . ALA A 1 80 ? -4.590 -5.657 -8.187 1.00 71.81 80 ALA A CA 1
ATOM 649 C C . ALA A 1 80 ? -4.069 -4.827 -7.003 1.00 71.81 80 ALA A C 1
ATOM 651 O O . ALA A 1 80 ? -2.867 -4.600 -6.888 1.00 71.81 80 ALA A O 1
ATOM 652 N N . LYS A 1 81 ? -4.965 -4.425 -6.089 1.00 70.12 81 LYS A N 1
ATOM 653 C CA . LYS A 1 81 ? -4.646 -3.632 -4.879 1.00 70.12 81 LYS A CA 1
ATOM 654 C C . LYS A 1 81 ? -3.486 -4.203 -4.058 1.00 70.12 81 LYS A C 1
ATOM 656 O O . LYS A 1 81 ? -2.765 -3.455 -3.412 1.00 70.12 81 LYS A O 1
ATOM 661 N N . ASP A 1 82 ? -3.321 -5.524 -4.085 1.00 67.75 82 ASP A N 1
ATOM 662 C CA . ASP A 1 82 ? -2.264 -6.245 -3.371 1.00 67.75 82 ASP A CA 1
ATOM 663 C C . ASP A 1 82 ? -0.859 -5.989 -3.936 1.00 67.75 82 ASP A C 1
ATOM 665 O O . ASP A 1 82 ? 0.135 -6.084 -3.223 1.00 67.75 82 ASP A O 1
ATOM 669 N N . ARG A 1 83 ? -0.786 -5.614 -5.216 1.00 70.56 83 ARG A N 1
ATOM 670 C CA . ARG A 1 83 ? 0.448 -5.318 -5.951 1.00 70.56 83 ARG A CA 1
ATOM 671 C C . ARG A 1 83 ? 0.712 -3.821 -6.086 1.00 70.56 83 ARG A C 1
ATOM 673 O O . ARG A 1 83 ? 1.730 -3.439 -6.656 1.00 70.56 83 ARG A O 1
ATOM 680 N N . VAL A 1 84 ? -0.195 -2.975 -5.600 1.00 77.81 84 VAL A N 1
ATOM 681 C CA . VAL A 1 84 ? -0.006 -1.525 -5.599 1.00 77.81 84 VAL A CA 1
ATOM 682 C C . VAL A 1 84 ? 0.845 -1.143 -4.394 1.00 77.81 84 VAL A C 1
ATOM 684 O O . VAL A 1 84 ? 0.584 -1.569 -3.273 1.00 77.81 84 VAL A O 1
ATOM 687 N N . MET A 1 85 ? 1.864 -0.331 -4.632 1.00 71.06 85 MET A N 1
ATOM 688 C CA . MET A 1 85 ? 2.823 0.153 -3.649 1.00 71.06 85 MET A CA 1
ATOM 689 C C . MET A 1 85 ? 2.929 1.673 -3.768 1.00 71.06 85 MET A C 1
ATOM 691 O O . MET A 1 85 ? 2.742 2.238 -4.842 1.00 71.06 85 MET A O 1
ATOM 695 N N . ALA A 1 86 ? 3.205 2.368 -2.662 1.00 66.44 86 ALA A N 1
ATOM 696 C CA . ALA A 1 86 ? 3.369 3.828 -2.694 1.00 66.44 86 ALA A CA 1
ATOM 697 C C . ALA A 1 86 ? 4.811 4.260 -2.971 1.00 66.44 86 ALA A C 1
ATOM 699 O O . ALA A 1 86 ? 5.121 5.448 -2.892 1.00 66.44 86 ALA A O 1
ATOM 700 N N . SER A 1 87 ? 5.685 3.302 -3.267 1.00 62.28 87 SER A N 1
ATOM 701 C CA . SER A 1 87 ? 7.023 3.543 -3.774 1.00 62.28 87 SER A CA 1
ATOM 702 C C . SER A 1 87 ? 7.300 2.544 -4.880 1.00 62.28 87 SER A C 1
ATOM 704 O O . SER A 1 87 ? 6.846 1.400 -4.816 1.00 62.28 87 SER A O 1
ATOM 706 N N . ILE A 1 88 ? 8.055 2.993 -5.873 1.00 62.69 88 ILE A N 1
ATOM 707 C CA . ILE A 1 88 ? 8.682 2.106 -6.843 1.00 62.69 88 ILE A CA 1
ATOM 708 C C . ILE A 1 88 ? 9.653 1.247 -6.017 1.00 62.69 88 ILE A C 1
ATOM 710 O O . ILE A 1 88 ? 10.452 1.827 -5.267 1.00 62.69 88 ILE A O 1
ATOM 714 N N . PRO A 1 89 ? 9.535 -0.095 -6.029 1.00 56.81 89 PRO A N 1
ATOM 715 C CA . PRO A 1 89 ? 10.552 -0.937 -5.421 1.00 56.81 89 PRO A CA 1
ATOM 716 C C . PRO A 1 89 ? 11.894 -0.557 -6.057 1.00 56.81 89 PRO A C 1
ATOM 718 O O . PRO A 1 89 ? 11.906 -0.235 -7.245 1.00 56.81 89 PRO A O 1
ATOM 721 N N . PRO A 1 90 ? 13.002 -0.518 -5.297 1.00 48.88 90 PRO A N 1
ATOM 722 C CA . PRO A 1 90 ? 14.304 -0.286 -5.900 1.00 48.88 90 PRO A CA 1
ATOM 723 C C . PRO A 1 90 ? 14.472 -1.327 -7.004 1.00 48.88 90 PRO A C 1
ATOM 725 O O . PRO A 1 90 ? 14.445 -2.526 -6.731 1.00 48.88 90 PRO A O 1
ATOM 728 N N . ASP A 1 91 ? 14.517 -0.845 -8.242 1.00 40.94 91 ASP A N 1
ATOM 729 C CA . ASP A 1 91 ? 14.733 -1.676 -9.410 1.00 40.94 91 ASP A CA 1
ATOM 730 C C . ASP A 1 91 ? 16.041 -2.421 -9.160 1.00 40.94 91 ASP A C 1
ATOM 732 O O . ASP A 1 91 ? 17.063 -1.801 -8.845 1.00 40.94 91 ASP A O 1
ATOM 736 N N . GLU A 1 92 ? 16.007 -3.748 -9.238 1.00 44.16 92 GLU A N 1
ATOM 737 C CA . GLU A 1 92 ? 17.213 -4.553 -9.373 1.00 44.16 92 GLU A CA 1
ATOM 738 C C . GLU A 1 92 ? 17.787 -4.288 -10.772 1.00 44.16 92 GLU A C 1
ATOM 740 O O . GLU A 1 92 ? 17.875 -5.178 -11.614 1.00 44.16 92 GLU A O 1
ATOM 745 N N . VAL A 1 93 ? 18.196 -3.042 -11.030 1.00 45.25 93 VAL A N 1
ATOM 746 C CA . VAL A 1 93 ? 19.252 -2.757 -11.985 1.00 45.25 93 VAL A CA 1
ATOM 747 C C . VAL A 1 93 ? 20.446 -3.518 -11.452 1.00 45.25 93 VAL A C 1
ATOM 749 O O . VAL A 1 93 ? 21.107 -3.112 -10.495 1.00 45.25 93 VAL A O 1
ATOM 752 N N . ALA A 1 94 ? 20.658 -4.682 -12.053 1.00 44.06 94 ALA A N 1
ATOM 753 C CA . ALA A 1 94 ? 21.928 -5.356 -12.089 1.00 44.06 94 ALA A CA 1
ATOM 754 C C . ALA A 1 94 ? 23.007 -4.296 -12.341 1.00 44.06 94 ALA A C 1
ATOM 756 O O . ALA A 1 94 ? 23.217 -3.846 -13.467 1.00 44.06 94 ALA A O 1
ATOM 757 N N . CYS A 1 95 ? 23.672 -3.862 -11.272 1.00 40.31 95 CYS A N 1
ATOM 758 C CA . CYS A 1 95 ? 24.935 -3.153 -11.353 1.00 40.31 95 CYS A CA 1
ATOM 759 C C . CYS A 1 95 ? 25.986 -4.153 -11.847 1.00 40.31 95 CYS A C 1
ATOM 761 O O . CYS A 1 95 ? 26.839 -4.587 -11.082 1.00 40.31 95 CYS A O 1
ATOM 763 N N . GLU A 1 96 ? 25.908 -4.546 -13.113 1.00 41.06 96 GLU A N 1
ATOM 764 C CA . GLU A 1 96 ? 26.984 -5.239 -13.816 1.00 41.06 96 GLU A CA 1
ATOM 765 C C . GLU A 1 96 ? 27.228 -4.578 -15.176 1.00 41.06 96 GLU A C 1
ATOM 767 O O . GLU A 1 96 ? 27.448 -5.238 -16.182 1.00 41.06 96 GLU A O 1
ATOM 772 N N . GLU A 1 97 ? 27.276 -3.246 -15.217 1.00 43.59 97 GLU A N 1
ATOM 773 C CA . GLU A 1 97 ? 28.253 -2.620 -16.107 1.00 43.59 97 GLU A CA 1
ATOM 774 C C . GLU A 1 97 ? 29.584 -2.587 -15.357 1.00 43.59 97 GLU A C 1
ATOM 776 O O . GLU A 1 97 ? 29.918 -1.633 -14.658 1.00 43.59 97 GLU A O 1
ATOM 781 N N . SER A 1 98 ? 30.334 -3.685 -15.467 1.00 47.41 98 SER A N 1
ATOM 782 C CA . SER A 1 98 ? 31.787 -3.621 -15.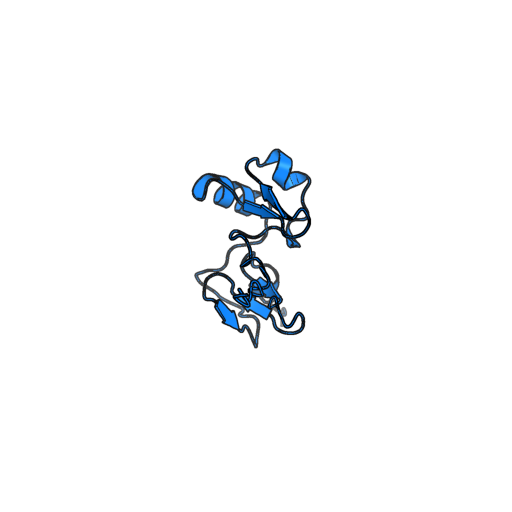340 1.00 47.41 98 SER A CA 1
ATOM 783 C C . SER A 1 98 ? 32.319 -2.972 -16.617 1.00 47.41 98 SER A C 1
ATOM 785 O O . SER A 1 98 ? 32.302 -3.632 -17.658 1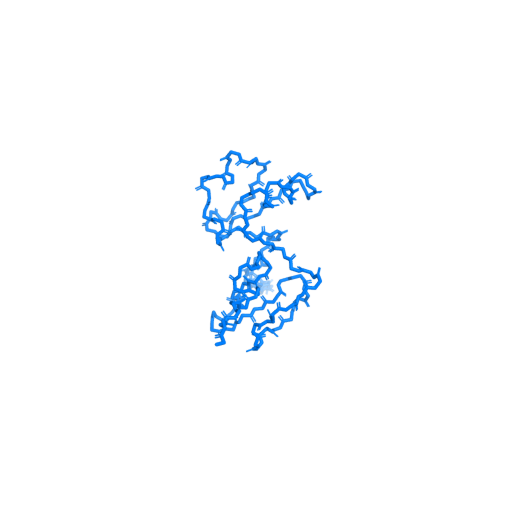.00 47.41 98 SER A O 1
ATOM 787 N N . PRO A 1 99 ? 32.829 -1.728 -16.599 1.00 46.75 99 PRO A N 1
ATOM 788 C CA . PRO A 1 99 ? 33.699 -1.287 -17.669 1.00 46.75 99 PRO A CA 1
ATOM 789 C C . PRO A 1 99 ? 35.027 -2.030 -17.491 1.00 46.75 99 PRO A C 1
ATOM 791 O O . PRO A 1 99 ? 35.942 -1.559 -16.816 1.00 46.75 99 PRO A O 1
ATOM 794 N N . ALA A 1 100 ? 35.131 -3.229 -18.064 1.00 52.00 100 ALA A N 1
ATOM 795 C CA . ALA A 1 100 ? 36.436 -3.755 -18.424 1.00 52.00 100 ALA A CA 1
ATOM 796 C C . ALA A 1 100 ? 36.956 -2.841 -19.539 1.00 52.00 100 ALA A C 1
ATOM 798 O O . ALA A 1 100 ? 36.503 -2.915 -20.678 1.00 52.00 100 ALA A O 1
ATOM 799 N N . ALA A 1 101 ? 37.815 -1.898 -19.161 1.00 56.38 101 ALA A N 1
ATOM 800 C CA . ALA A 1 101 ? 38.567 -1.086 -20.099 1.00 56.38 101 ALA A CA 1
ATOM 801 C C . ALA A 1 101 ? 39.453 -2.006 -20.957 1.00 56.38 101 ALA A C 1
ATOM 803 O O . ALA A 1 101 ? 40.169 -2.840 -20.397 1.00 56.38 101 ALA A O 1
ATOM 804 N N . ASP A 1 102 ? 39.367 -1.857 -22.280 1.00 56.84 102 ASP A N 1
ATOM 805 C CA . ASP A 1 102 ? 40.369 -2.339 -23.243 1.00 56.84 102 ASP A CA 1
ATOM 806 C C . ASP A 1 102 ? 41.532 -1.337 -23.313 1.00 56.84 102 ASP A C 1
ATOM 808 O O . ASP A 1 102 ? 41.249 -0.115 -23.410 1.00 56.84 102 ASP A O 1
#

pLDDT: mean 73.02, std 12.98, range [40.25, 85.81]